Protein AF-A0A9E5CF69-F1 (afdb_monomer)

Nearest PDB structures (foldseek):
  3knt-assembly1_A  TM=2.245E-01  e=2.012E+00  Methanocaldococcus jannaschii
  6yxy-assembly1_EP  TM=2.305E-01  e=6.055E+00  Trypanosoma brucei brucei

pLDDT: mean 83.7, std 13.71, range [40.06, 97.88]

Structure (mmCIF, N/CA/C/O backbone):
data_AF-A0A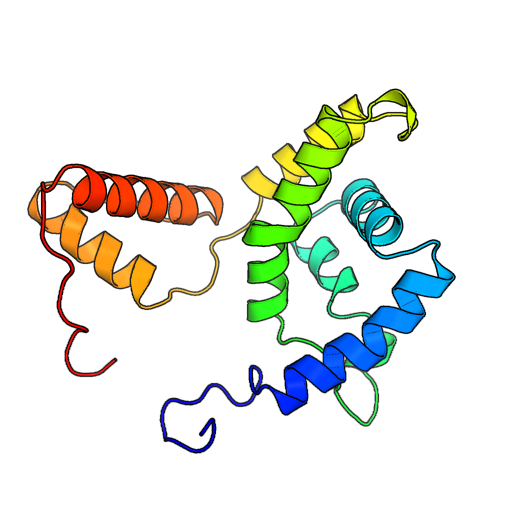9E5CF69-F1
#
_entry.id   AF-A0A9E5CF69-F1
#
loop_
_atom_site.group_PDB
_atom_site.id
_atom_site.type_symbol
_atom_site.label_atom_id
_atom_site.label_alt_id
_atom_site.label_comp_id
_atom_site.label_asym_id
_atom_site.l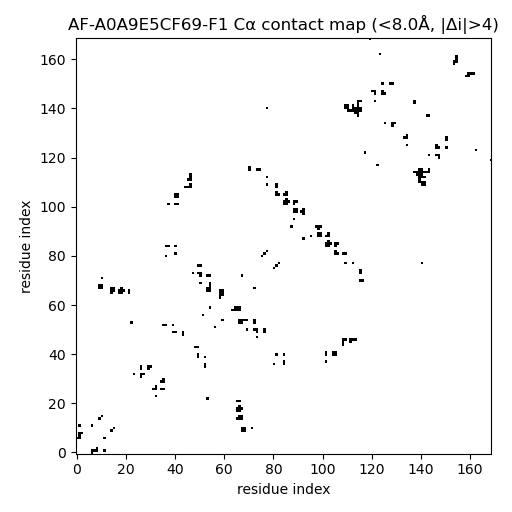abel_entity_id
_atom_site.label_seq_id
_atom_site.pdbx_PDB_ins_code
_atom_site.Cartn_x
_atom_site.Cartn_y
_atom_site.Cartn_z
_atom_site.occupancy
_atom_site.B_iso_or_equiv
_atom_site.auth_seq_id
_atom_site.auth_comp_id
_atom_site.auth_asym_id
_atom_site.auth_atom_id
_atom_site.pdbx_PDB_model_num
ATOM 1 N N . ASP A 1 1 ? -21.112 4.340 -12.687 1.00 46.94 1 ASP A N 1
ATOM 2 C CA . ASP A 1 1 ? -22.045 3.486 -11.922 1.00 46.94 1 ASP A CA 1
ATOM 3 C C . ASP A 1 1 ? -21.360 2.294 -11.287 1.00 46.94 1 ASP A C 1
ATOM 5 O O . ASP A 1 1 ? -20.977 1.354 -11.972 1.00 46.94 1 ASP A O 1
ATOM 9 N N . TRP A 1 2 ? -21.233 2.321 -9.959 1.00 46.97 2 TRP A N 1
ATOM 10 C CA . TRP A 1 2 ? -20.846 1.162 -9.132 1.00 46.97 2 TRP A CA 1
ATOM 11 C C . TRP A 1 2 ? -21.929 0.079 -9.077 1.00 46.97 2 TRP A C 1
ATOM 13 O O . TRP A 1 2 ? -21.735 -0.954 -8.450 1.00 46.97 2 TRP A O 1
ATOM 23 N N . VAL A 1 3 ? -23.046 0.351 -9.752 1.00 46.75 3 VAL A N 1
ATOM 24 C CA . VAL A 1 3 ? -24.291 -0.415 -9.816 1.00 46.75 3 VAL A CA 1
ATOM 25 C C . VAL A 1 3 ? -24.291 -1.426 -10.979 1.00 46.75 3 VAL A C 1
ATOM 27 O O . VAL A 1 3 ? -25.244 -2.170 -11.156 1.00 46.75 3 VAL A O 1
ATOM 30 N N . ARG A 1 4 ? -23.231 -1.479 -11.801 1.00 52.69 4 ARG A N 1
ATOM 31 C CA . ARG A 1 4 ? -23.073 -2.522 -12.835 1.00 52.69 4 ARG A CA 1
ATOM 32 C C . ARG A 1 4 ? -22.599 -3.841 -12.201 1.00 52.69 4 ARG A C 1
ATOM 34 O O . ARG A 1 4 ? -21.919 -3.770 -11.178 1.00 52.69 4 ARG A O 1
ATOM 41 N N . PRO A 1 5 ? -22.840 -5.014 -12.828 1.00 44.81 5 PRO A N 1
ATOM 42 C CA . PRO A 1 5 ? -22.500 -6.337 -12.268 1.00 44.81 5 PRO A CA 1
ATOM 43 C C . PRO A 1 5 ? -21.017 -6.545 -11.893 1.00 44.81 5 PRO A C 1
ATOM 45 O O . PRO A 1 5 ? -20.679 -7.510 -11.221 1.00 44.81 5 PRO A O 1
ATOM 48 N N . TRP A 1 6 ? -20.136 -5.620 -12.280 1.00 55.62 6 TRP A N 1
ATOM 49 C CA . TRP A 1 6 ? -18.685 -5.665 -12.067 1.00 55.62 6 TRP A CA 1
ATOM 50 C C . TRP A 1 6 ? -18.165 -4.562 -11.125 1.00 55.62 6 TRP A C 1
ATOM 52 O O . TRP A 1 6 ? -16.958 -4.435 -10.905 1.00 55.62 6 TRP A O 1
ATOM 62 N N . GLY A 1 7 ? -19.053 -3.716 -10.588 1.00 54.84 7 GLY A N 1
ATOM 63 C CA . GLY A 1 7 ? -18.690 -2.713 -9.589 1.00 54.84 7 GLY A CA 1
ATOM 64 C C . GLY A 1 7 ? -18.270 -3.389 -8.285 1.00 54.84 7 GLY A C 1
ATOM 65 O O . GLY A 1 7 ? -18.875 -4.372 -7.880 1.00 54.84 7 GLY 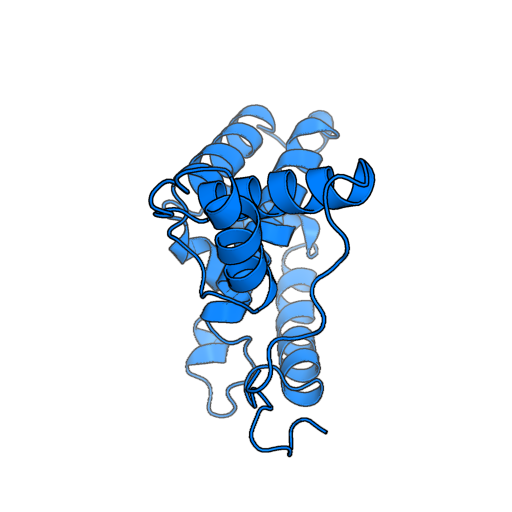A O 1
ATOM 66 N N . ARG A 1 8 ? -17.231 -2.884 -7.606 1.00 60.91 8 ARG A N 1
ATOM 67 C CA . ARG A 1 8 ? -16.844 -3.362 -6.263 1.00 60.91 8 ARG A CA 1
ATOM 68 C C . ARG A 1 8 ? -17.518 -2.469 -5.212 1.00 60.91 8 ARG A C 1
ATOM 70 O O . ARG A 1 8 ? -16.965 -1.407 -4.942 1.00 60.91 8 ARG A O 1
ATOM 77 N N . PRO A 1 9 ? -18.663 -2.828 -4.601 1.00 59.34 9 PRO A N 1
ATOM 78 C CA . PRO A 1 9 ? -19.459 -1.891 -3.791 1.00 59.34 9 PRO A CA 1
ATOM 79 C C . PRO A 1 9 ? -18.664 -1.252 -2.640 1.00 59.34 9 PRO A C 1
ATOM 81 O O . PRO A 1 9 ? -18.775 -0.052 -2.387 1.00 59.34 9 PRO A O 1
ATOM 84 N N . ALA A 1 10 ? -17.746 -2.025 -2.047 1.00 61.00 10 ALA A N 1
ATOM 85 C CA . ALA A 1 10 ? -16.803 -1.597 -1.009 1.00 61.00 10 ALA A CA 1
ATOM 86 C C . ALA A 1 10 ? -15.752 -0.554 -1.458 1.00 61.00 10 ALA A C 1
ATOM 88 O O . ALA A 1 10 ? -14.978 -0.063 -0.641 1.00 61.00 10 ALA A O 1
ATOM 89 N N . ASN A 1 11 ? -15.678 -0.228 -2.749 1.00 64.00 11 ASN A N 1
ATOM 90 C CA . ASN A 1 11 ? -14.761 0.764 -3.315 1.00 64.00 11 ASN A CA 1
ATOM 91 C C . ASN A 1 11 ? -15.517 1.945 -3.966 1.00 64.00 11 ASN A C 1
ATOM 93 O O . ASN A 1 11 ? -14.896 2.774 -4.633 1.00 64.00 11 ASN A O 1
ATOM 97 N N . SER A 1 12 ? -16.837 2.052 -3.750 1.00 73.12 12 SER A N 1
ATOM 98 C CA . SER A 1 12 ? -17.648 3.156 -4.274 1.00 73.12 12 SER A CA 1
ATOM 99 C C . SER A 1 12 ? -17.153 4.538 -3.803 1.00 73.12 12 SER A C 1
ATOM 101 O O . SER A 1 12 ? -16.629 4.654 -2.696 1.00 73.12 12 SER A O 1
ATOM 103 N N . PRO A 1 13 ? -17.306 5.611 -4.608 1.00 77.25 13 PRO A N 1
ATOM 104 C CA . PRO A 1 13 ? -16.948 6.972 -4.256 1.00 77.25 13 PRO A CA 1
ATOM 105 C C . PRO A 1 13 ? -17.583 7.383 -2.945 1.00 77.25 13 PRO A C 1
ATOM 107 O O . PRO A 1 13 ? -16.891 7.940 -2.109 1.00 77.25 13 PRO A O 1
ATOM 110 N N . VAL A 1 14 ? -18.854 7.031 -2.738 1.00 79.62 14 VAL A N 1
ATOM 111 C CA . VAL A 1 14 ? -19.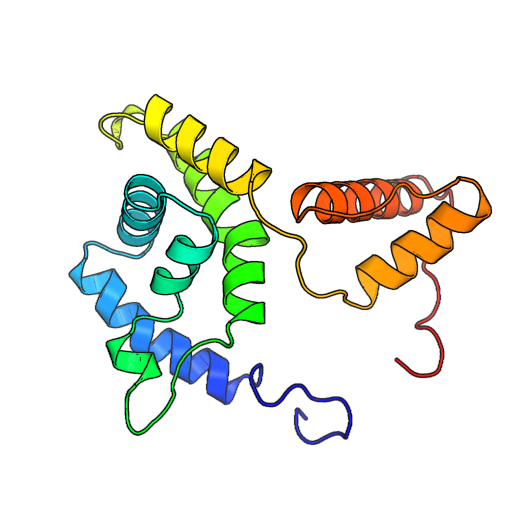578 7.314 -1.496 1.00 79.62 14 VAL A CA 1
ATOM 112 C C . VAL A 1 14 ? -18.887 6.647 -0.308 1.00 79.62 14 VAL A C 1
ATOM 114 O O . VAL A 1 14 ? -18.536 7.336 0.642 1.00 79.62 14 VAL A O 1
ATOM 117 N N . ALA A 1 15 ? -18.592 5.345 -0.385 1.00 75.56 15 ALA A N 1
ATOM 118 C CA . ALA A 1 15 ? -17.893 4.641 0.692 1.00 75.56 15 ALA A CA 1
ATOM 119 C C . ALA A 1 15 ? -16.476 5.191 0.934 1.00 75.56 15 ALA A C 1
ATOM 121 O O . ALA A 1 15 ? -16.035 5.304 2.073 1.00 75.56 15 ALA A O 1
ATOM 122 N N . ARG A 1 16 ? -15.759 5.576 -0.128 1.00 78.44 16 ARG A N 1
ATOM 123 C CA . ARG A 1 16 ? -14.407 6.150 -0.029 1.00 78.44 16 ARG A CA 1
ATOM 124 C C . ARG A 1 16 ? -14.407 7.545 0.584 1.00 78.44 16 ARG A C 1
ATOM 126 O O . ARG A 1 16 ? -13.553 7.827 1.417 1.00 78.44 16 ARG A O 1
ATOM 133 N N . ILE A 1 17 ? -15.328 8.404 0.156 1.00 84.25 17 ILE A N 1
ATOM 134 C CA . ILE A 1 17 ? -15.499 9.756 0.695 1.00 84.25 17 ILE A CA 1
ATOM 135 C C . ILE A 1 17 ? -15.924 9.654 2.154 1.00 84.25 17 ILE A C 1
ATOM 137 O O . ILE A 1 17 ? -15.302 10.292 2.997 1.00 84.25 17 ILE A O 1
ATOM 141 N N . GLY A 1 18 ? -16.889 8.783 2.460 1.00 84.88 18 GLY A N 1
ATOM 142 C CA . GLY A 1 18 ? -17.274 8.461 3.828 1.00 84.88 18 GLY A CA 1
ATOM 143 C C . GLY A 1 18 ? -16.061 8.058 4.662 1.00 84.88 18 GLY A C 1
ATOM 144 O O . GLY A 1 18 ? -15.772 8.702 5.667 1.00 84.88 18 GLY A O 1
ATOM 145 N N . ALA A 1 19 ? -15.294 7.057 4.219 1.00 84.31 19 ALA A N 1
ATOM 146 C CA . ALA A 1 19 ? -14.143 6.569 4.974 1.00 84.31 19 ALA A CA 1
ATOM 147 C C . ALA A 1 19 ? -13.096 7.651 5.240 1.00 84.31 19 ALA A C 1
ATOM 149 O O . ALA A 1 19 ? -12.640 7.812 6.367 1.00 84.31 19 ALA A O 1
ATOM 150 N N . ILE A 1 20 ? -12.752 8.444 4.227 1.00 87.50 20 ILE A N 1
ATOM 151 C CA . ILE A 1 20 ? -11.820 9.558 4.408 1.00 87.50 20 ILE A CA 1
ATOM 152 C C . ILE A 1 20 ? -12.398 10.634 5.337 1.00 87.50 20 ILE A C 1
ATOM 154 O O . ILE A 1 20 ? -11.654 11.166 6.156 1.00 87.50 20 ILE A O 1
ATOM 158 N N . SER A 1 21 ? -13.702 10.916 5.275 1.00 88.88 21 SER A N 1
ATOM 159 C CA . SER A 1 21 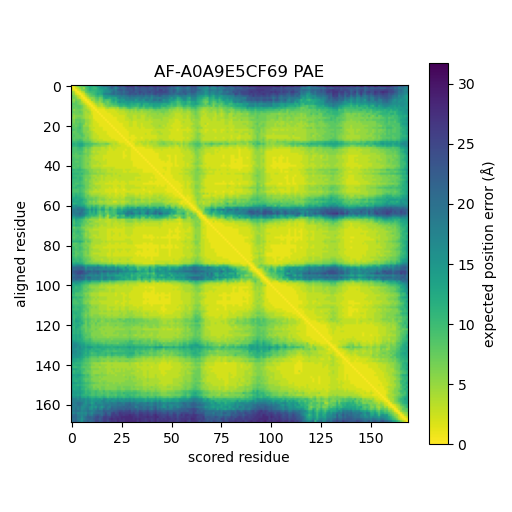? -14.350 11.897 6.158 1.00 88.88 21 SER A CA 1
ATOM 160 C C . SER A 1 21 ? -14.251 11.520 7.640 1.00 88.88 21 SER A C 1
ATOM 162 O O . SER A 1 21 ? -14.113 12.405 8.478 1.00 88.88 21 SER A O 1
ATOM 164 N N . ALA A 1 22 ? -14.228 10.221 7.954 1.00 87.81 22 ALA A N 1
ATOM 165 C CA . ALA A 1 22 ? -14.034 9.722 9.313 1.00 87.81 22 ALA A CA 1
ATOM 166 C C . ALA A 1 22 ? -12.550 9.670 9.726 1.00 87.81 22 ALA A C 1
ATOM 168 O O . ALA A 1 22 ? -12.217 9.912 10.884 1.00 87.81 22 ALA A O 1
ATOM 169 N N . LEU A 1 23 ? -11.643 9.380 8.787 1.00 89.62 23 LEU A N 1
ATOM 170 C CA . LEU A 1 23 ? -10.207 9.252 9.064 1.00 89.62 23 LEU A CA 1
ATOM 171 C C . LEU A 1 23 ? -9.487 10.602 9.207 1.00 89.62 23 LEU A C 1
ATOM 173 O O . LEU A 1 23 ? -8.570 10.729 10.017 1.00 89.62 23 LEU A O 1
ATOM 177 N N . VAL A 1 24 ? -9.888 11.620 8.439 1.00 91.06 24 VAL A N 1
ATOM 178 C CA . VAL A 1 24 ? -9.226 12.937 8.439 1.00 91.06 24 VAL A CA 1
ATOM 179 C C . VAL A 1 24 ? -9.218 13.594 9.825 1.00 91.06 24 VAL A C 1
ATOM 181 O O . VAL A 1 24 ? -8.138 14.022 10.236 1.00 91.06 24 VAL A O 1
ATOM 184 N N . PRO A 1 25 ? -10.333 13.647 10.582 1.00 91.31 25 PRO A N 1
ATOM 185 C CA . PRO A 1 25 ? -10.324 14.184 11.942 1.00 91.31 25 PRO A CA 1
ATOM 186 C C . PRO A 1 25 ? -9.357 13.445 12.876 1.00 91.31 25 PRO A C 1
ATOM 188 O O . PRO A 1 25 ? -8.618 14.091 13.616 1.00 91.31 25 PRO A O 1
ATOM 191 N N . ILE A 1 26 ? -9.297 12.109 12.795 1.00 89.69 26 ILE A N 1
ATOM 192 C CA . ILE A 1 26 ? -8.393 11.278 13.610 1.00 89.69 26 ILE A CA 1
ATOM 193 C C . ILE A 1 26 ? -6.936 11.670 13.343 1.00 89.69 26 ILE A C 1
ATOM 195 O O . ILE A 1 26 ? -6.164 11.923 14.269 1.00 89.69 26 ILE A O 1
ATOM 199 N N . TRP A 1 27 ? -6.557 11.776 12.069 1.00 92.69 27 TRP A N 1
ATOM 200 C CA . TRP A 1 27 ? -5.203 12.179 11.698 1.00 92.69 27 TRP A CA 1
ATOM 201 C C . TRP A 1 27 ? -4.909 13.634 12.065 1.00 92.69 27 TRP A C 1
ATOM 203 O O . TRP A 1 27 ? -3.794 13.934 12.480 1.00 92.69 27 TRP A O 1
ATOM 213 N N . ALA A 1 28 ? -5.884 14.536 11.930 1.00 92.44 28 ALA A N 1
ATOM 214 C CA . ALA A 1 28 ? -5.725 15.949 12.261 1.00 92.44 28 ALA A CA 1
ATOM 215 C C . ALA A 1 28 ? -5.416 16.152 13.753 1.00 92.44 28 ALA A C 1
ATOM 217 O O . ALA A 1 28 ? -4.449 16.842 14.076 1.00 92.44 28 ALA A O 1
ATOM 218 N N . VAL A 1 29 ? -6.157 15.483 14.646 1.00 90.38 29 VAL A N 1
ATOM 219 C CA . VAL A 1 29 ? -5.913 15.517 16.101 1.00 90.38 29 VAL A CA 1
ATOM 220 C C . VAL A 1 29 ? -4.513 14.992 16.449 1.00 90.38 29 VAL A C 1
ATOM 222 O O . VAL A 1 29 ? -3.841 15.543 17.316 1.00 90.38 29 VAL A O 1
ATOM 225 N N . GLY A 1 30 ? -4.023 13.980 15.726 1.00 83.38 30 GLY A N 1
ATOM 226 C CA . GLY A 1 30 ? -2.684 13.405 15.908 1.00 83.38 30 GLY A CA 1
ATOM 227 C C . GLY A 1 30 ? -1.510 14.253 15.389 1.00 83.38 30 GLY A C 1
ATOM 228 O O . GLY A 1 30 ? -0.363 13.807 15.453 1.00 83.38 30 GLY A O 1
ATOM 229 N N . GLY A 1 31 ? -1.756 15.464 14.875 1.00 89.19 31 GLY A N 1
ATOM 230 C CA . GLY A 1 31 ? -0.735 16.326 14.262 1.00 89.19 31 GLY A CA 1
ATOM 231 C C . GLY A 1 31 ? -0.616 16.176 12.741 1.00 89.19 31 GLY A C 1
ATOM 232 O O . GLY A 1 31 ? 0.431 16.468 12.163 1.00 89.19 31 GLY A O 1
ATOM 233 N N . GLY A 1 32 ? -1.687 15.724 12.091 1.00 92.62 32 GLY A N 1
ATOM 234 C CA . GLY A 1 32 ? -1.829 15.638 10.642 1.00 92.62 32 GLY A CA 1
ATOM 235 C C . GLY A 1 32 ? -1.432 14.287 10.042 1.00 92.62 32 GLY A C 1
ATOM 236 O O . GLY A 1 32 ? -0.767 13.451 10.656 1.00 92.62 32 GLY A O 1
ATOM 237 N N . ILE A 1 33 ? -1.814 14.090 8.776 1.00 92.50 33 ILE A N 1
ATOM 238 C CA . ILE A 1 33 ? -1.625 12.818 8.059 1.00 92.50 33 ILE A CA 1
ATOM 239 C C . ILE A 1 33 ? -0.154 12.405 7.940 1.00 92.50 33 ILE A C 1
ATOM 241 O O . ILE A 1 33 ? 0.155 11.224 8.038 1.00 92.50 33 ILE A O 1
ATOM 245 N N . ALA A 1 34 ? 0.770 13.358 7.779 1.00 91.75 34 ALA A N 1
ATOM 246 C CA . ALA A 1 34 ? 2.194 13.049 7.670 1.00 91.75 34 ALA A CA 1
ATOM 247 C C . ALA A 1 34 ? 2.734 12.418 8.962 1.00 91.75 34 ALA A C 1
ATOM 249 O O . ALA A 1 34 ? 3.437 11.411 8.902 1.00 91.75 34 ALA A O 1
ATOM 250 N N . LYS A 1 35 ? 2.354 12.968 10.122 1.00 91.00 35 LYS A N 1
ATOM 251 C CA . LYS A 1 35 ? 2.737 12.433 11.431 1.00 91.00 35 LYS A CA 1
ATOM 252 C C . LYS A 1 35 ? 2.050 11.096 11.712 1.00 91.00 35 LYS A C 1
ATOM 254 O O . LYS A 1 35 ? 2.708 10.169 12.169 1.00 91.00 35 LYS A O 1
ATOM 259 N N . ALA A 1 36 ? 0.774 10.959 11.345 1.00 93.25 36 ALA A N 1
ATOM 260 C CA . ALA A 1 36 ? 0.062 9.686 11.437 1.00 93.25 36 ALA A CA 1
ATOM 261 C C . ALA A 1 36 ? 0.746 8.580 10.608 1.00 93.25 36 ALA A C 1
ATOM 263 O O . ALA A 1 36 ? 0.956 7.476 11.106 1.00 93.25 36 ALA A O 1
ATOM 264 N N . CYS A 1 37 ? 1.166 8.883 9.372 1.00 94.62 37 CYS A N 1
ATOM 265 C CA . CYS A 1 37 ? 1.898 7.951 8.513 1.00 94.62 37 CYS A CA 1
ATOM 266 C C . CYS A 1 37 ? 3.217 7.492 9.151 1.00 94.62 37 CYS A C 1
ATOM 268 O O . CYS A 1 37 ? 3.502 6.294 9.191 1.00 94.62 37 CYS A O 1
ATOM 270 N N . THR A 1 38 ? 4.038 8.430 9.636 1.00 94.00 38 THR A N 1
ATOM 271 C CA . THR A 1 38 ? 5.353 8.096 10.203 1.00 94.00 38 THR A CA 1
ATOM 272 C C . THR A 1 38 ? 5.226 7.323 11.510 1.00 94.00 38 THR A C 1
ATOM 274 O O . THR A 1 38 ? 5.949 6.348 11.693 1.00 94.00 38 THR A O 1
ATOM 277 N N . GLN A 1 39 ? 4.276 7.683 12.377 1.00 93.25 39 GLN A N 1
ATOM 278 C CA . GLN A 1 39 ? 3.986 6.947 13.611 1.00 93.25 39 GLN A CA 1
ATOM 279 C C . GLN A 1 39 ? 3.461 5.537 13.331 1.00 93.25 39 GLN A C 1
ATOM 281 O O . GLN A 1 39 ? 3.922 4.584 13.956 1.00 93.25 39 GLN A O 1
ATOM 286 N N . CYS A 1 40 ? 2.556 5.387 12.359 1.00 95.31 40 CYS A N 1
ATOM 287 C CA . CYS A 1 40 ? 2.037 4.083 11.954 1.00 95.31 40 CYS A CA 1
ATOM 288 C C . CYS A 1 40 ? 3.166 3.149 11.496 1.00 95.31 40 CYS A C 1
ATOM 290 O O . CYS A 1 40 ? 3.253 2.017 11.960 1.00 95.31 40 CYS A O 1
ATOM 292 N N . VAL A 1 41 ? 4.077 3.632 10.645 1.00 96.44 41 VAL A N 1
ATOM 293 C CA . VAL A 1 41 ? 5.216 2.825 10.179 1.00 96.44 41 VAL A CA 1
ATOM 294 C C . VAL A 1 41 ? 6.232 2.565 11.291 1.00 96.44 41 VAL A C 1
ATOM 296 O O . VAL A 1 41 ? 6.777 1.466 11.359 1.00 96.44 41 VAL A O 1
ATOM 299 N N . ALA A 1 42 ? 6.485 3.540 12.168 1.00 94.88 42 ALA A N 1
ATOM 300 C CA . ALA A 1 42 ? 7.397 3.369 13.296 1.00 94.88 42 ALA A CA 1
ATOM 301 C C . ALA A 1 42 ? 6.907 2.295 14.283 1.00 94.88 42 ALA A C 1
ATOM 303 O O . ALA A 1 42 ? 7.721 1.524 14.784 1.00 94.88 42 ALA A O 1
ATOM 304 N N . GLY A 1 43 ? 5.596 2.242 14.540 1.00 94.94 43 GLY A N 1
ATOM 305 C CA . GLY A 1 43 ? 4.983 1.324 15.503 1.00 94.94 43 GLY A CA 1
ATOM 306 C C . GLY A 1 43 ? 4.537 -0.029 14.940 1.00 94.94 43 GLY A C 1
ATOM 307 O O . GLY A 1 43 ? 4.202 -0.912 15.717 1.00 94.94 43 GLY A O 1
ATOM 308 N N . ALA A 1 44 ? 4.507 -0.217 13.617 1.00 96.44 44 ALA A N 1
ATOM 309 C CA . ALA A 1 44 ? 4.024 -1.458 13.003 1.00 96.44 44 ALA A CA 1
ATOM 310 C C . ALA A 1 44 ? 5.100 -2.545 12.993 1.00 96.44 44 ALA A C 1
ATOM 312 O O . ALA A 1 44 ? 6.150 -2.340 12.381 1.00 96.44 44 ALA A O 1
ATOM 313 N N . ASP A 1 45 ? 4.852 -3.697 13.616 1.00 95.12 45 ASP A N 1
ATOM 314 C CA . ASP A 1 45 ? 5.768 -4.850 13.626 1.00 95.12 45 ASP A CA 1
ATOM 315 C C . ASP A 1 45 ? 5.632 -5.710 12.375 1.00 95.12 45 ASP A C 1
ATOM 317 O O . ASP A 1 45 ? 6.616 -6.232 11.846 1.00 95.12 45 ASP A O 1
ATOM 321 N N . ARG A 1 46 ? 4.407 -5.826 11.865 1.00 95.94 46 ARG A N 1
ATOM 322 C CA . ARG A 1 46 ? 4.069 -6.615 10.687 1.00 95.94 46 ARG A CA 1
ATOM 323 C C . ARG A 1 46 ? 3.349 -5.752 9.654 1.00 95.94 46 ARG A C 1
ATOM 325 O O . ARG A 1 46 ? 2.653 -4.801 10.007 1.00 95.94 46 ARG A O 1
ATOM 332 N N . PRO A 1 47 ? 3.409 -6.123 8.363 1.00 94.75 47 PRO A N 1
ATOM 333 C CA . PRO A 1 47 ? 2.713 -5.390 7.305 1.00 94.75 47 PRO A CA 1
ATOM 334 C C . PRO A 1 47 ? 1.204 -5.226 7.541 1.00 94.75 47 PRO A C 1
ATOM 336 O O . PRO A 1 47 ? 0.627 -4.214 7.152 1.00 94.75 47 PRO A O 1
ATOM 339 N N . ILE A 1 48 ? 0.563 -6.200 8.197 1.00 93.00 48 ILE A N 1
ATOM 340 C CA . ILE A 1 48 ? -0.874 -6.148 8.490 1.00 93.00 48 ILE A CA 1
ATOM 341 C C . ILE A 1 48 ? -1.239 -5.007 9.449 1.00 93.00 48 ILE A C 1
ATOM 343 O O . ILE A 1 48 ? -2.309 -4.415 9.301 1.00 93.00 48 ILE A O 1
ATOM 347 N N . ASP A 1 49 ? -0.334 -4.636 10.357 1.00 94.94 49 ASP A N 1
ATOM 348 C CA . ASP A 1 49 ? -0.573 -3.608 11.376 1.00 94.94 49 ASP A CA 1
ATOM 349 C C . ASP A 1 49 ? -0.738 -2.219 10.729 1.00 94.94 49 ASP A C 1
ATOM 351 O O . ASP A 1 49 ? -1.494 -1.376 11.208 1.00 94.94 49 ASP A O 1
ATOM 355 N N . LEU A 1 50 ? -0.131 -2.008 9.555 1.00 95.81 50 LEU A N 1
ATOM 356 C CA . LEU A 1 50 ? -0.251 -0.771 8.774 1.00 95.81 50 LEU A CA 1
ATOM 357 C C . LEU A 1 50 ? -1.679 -0.508 8.282 1.00 95.81 50 LEU A C 1
ATOM 359 O O . LEU A 1 50 ? -2.054 0.635 8.015 1.00 95.81 50 LEU A O 1
ATOM 363 N N . SER A 1 51 ? -2.502 -1.555 8.168 1.00 91.88 51 SER A N 1
ATOM 364 C CA . SER A 1 51 ? -3.899 -1.399 7.755 1.00 91.88 51 SER A CA 1
ATOM 365 C C . SER A 1 51 ? -4.738 -0.675 8.808 1.00 91.88 51 SER A C 1
ATOM 367 O O . SER A 1 51 ? -5.748 -0.073 8.441 1.00 91.88 51 SER A O 1
ATOM 369 N N . ALA A 1 52 ? -4.316 -0.672 10.079 1.00 89.19 52 ALA A N 1
ATOM 370 C CA . ALA A 1 52 ? -5.021 0.004 11.167 1.00 89.19 52 ALA A CA 1
ATOM 371 C C . ALA A 1 52 ? -5.154 1.516 10.925 1.00 89.19 52 ALA A C 1
ATOM 373 O O . ALA A 1 52 ? -6.174 2.101 11.272 1.00 89.19 52 ALA A O 1
ATOM 374 N N . MET A 1 53 ? -4.196 2.138 10.224 1.00 91.56 53 MET A N 1
ATOM 375 C CA . MET A 1 53 ? -4.276 3.558 9.854 1.00 91.56 53 MET A CA 1
ATOM 376 C C . MET A 1 53 ? -5.500 3.886 8.984 1.00 91.56 53 MET A C 1
ATOM 378 O O . MET A 1 53 ? -6.021 4.998 9.043 1.00 91.56 53 MET A O 1
ATOM 382 N N . PHE A 1 54 ? -5.953 2.932 8.169 1.00 90.75 54 PHE A N 1
ATOM 383 C CA . PHE A 1 54 ? -7.085 3.090 7.247 1.00 90.75 54 PHE A CA 1
ATOM 384 C C . PHE A 1 54 ? -8.343 2.349 7.713 1.00 90.75 54 PHE A C 1
ATOM 386 O O . PHE A 1 54 ? -9.409 2.488 7.109 1.00 90.75 54 PHE A O 1
ATOM 393 N N . ARG A 1 55 ? -8.196 1.519 8.748 1.00 90.44 55 ARG A N 1
ATOM 394 C CA . ARG A 1 55 ? -9.219 0.646 9.326 1.00 90.44 55 ARG A CA 1
ATOM 395 C C . ARG A 1 55 ? -9.078 0.615 10.855 1.00 90.44 55 ARG A C 1
ATOM 397 O O . ARG A 1 55 ? -8.804 -0.454 11.402 1.00 90.44 55 ARG A O 1
ATOM 404 N N . PRO A 1 56 ? -9.221 1.761 11.538 1.00 86.25 56 PRO A N 1
ATOM 405 C CA . PRO A 1 56 ? -9.162 1.799 12.994 1.00 86.25 56 PRO A CA 1
ATOM 406 C C . PRO A 1 56 ? -10.315 0.968 13.573 1.00 86.25 56 PRO A C 1
ATOM 408 O O . PRO A 1 56 ? -11.412 0.931 13.003 1.00 86.25 56 PRO A O 1
ATOM 411 N N . ALA A 1 57 ? -10.049 0.243 14.661 1.00 83.62 57 ALA A N 1
ATOM 412 C CA . ALA A 1 57 ? -10.957 -0.770 15.199 1.00 83.62 57 ALA A CA 1
ATOM 413 C C . ALA A 1 57 ? -12.324 -0.179 15.580 1.00 83.62 57 ALA A C 1
ATOM 415 O O . ALA A 1 57 ? -13.359 -0.810 15.370 1.00 83.62 57 ALA A O 1
ATOM 416 N N . GLU A 1 58 ? -12.327 1.064 16.053 1.00 80.56 58 GLU A N 1
ATOM 417 C CA . GLU A 1 58 ? -13.504 1.833 16.453 1.00 80.56 58 GLU A CA 1
ATOM 418 C C . GLU A 1 58 ? -14.460 2.059 15.275 1.00 80.56 58 GLU A C 1
ATOM 420 O O . GLU A 1 58 ? -15.676 1.996 15.433 1.00 80.56 58 GLU A O 1
ATOM 425 N N . LEU A 1 59 ? -13.916 2.276 14.073 1.00 80.06 59 LEU A N 1
ATOM 426 C CA . LEU A 1 59 ? -14.712 2.480 12.861 1.00 80.06 59 LEU A CA 1
ATOM 427 C C . LEU A 1 59 ? -15.077 1.161 12.164 1.00 80.06 59 LEU A C 1
ATOM 429 O O . LEU A 1 59 ? -16.075 1.097 11.447 1.00 80.06 59 LEU A O 1
ATOM 433 N N . VAL A 1 60 ? -14.278 0.105 12.353 1.00 81.25 60 VAL A N 1
ATOM 434 C CA . VAL A 1 60 ? -14.575 -1.238 11.826 1.00 81.25 60 VAL A CA 1
ATOM 435 C C . VAL A 1 60 ? -15.746 -1.870 12.581 1.00 81.25 60 VAL A C 1
ATOM 437 O O . VAL A 1 60 ? -16.619 -2.457 11.949 1.00 81.25 60 VAL A O 1
ATOM 440 N N . ASN A 1 61 ? -15.767 -1.729 13.907 1.00 78.56 61 ASN A N 1
ATOM 441 C CA . ASN A 1 61 ? -16.769 -2.341 14.785 1.00 78.56 61 ASN A CA 1
ATOM 442 C C . ASN A 1 61 ? -18.010 -1.455 15.004 1.00 78.56 61 ASN A C 1
ATOM 444 O O . ASN A 1 61 ? -18.925 -1.842 15.728 1.00 78.56 61 ASN A O 1
ATOM 448 N N . GLY A 1 62 ? -18.037 -0.257 14.413 1.00 68.94 62 GLY A N 1
ATOM 449 C CA . GLY A 1 62 ? -19.137 0.691 14.547 1.00 68.94 62 GLY A CA 1
ATOM 450 C C . GLY A 1 62 ? -20.389 0.303 13.740 1.00 68.94 62 GLY A C 1
ATOM 451 O O . GLY A 1 62 ? -20.290 -0.400 12.732 1.00 68.94 62 GLY A O 1
ATOM 452 N N . PRO A 1 63 ? -21.576 0.810 14.130 1.00 54.03 63 PRO A N 1
ATOM 453 C CA . PRO A 1 63 ? -22.863 0.470 13.507 1.00 54.03 63 PRO A CA 1
ATOM 454 C C . PRO A 1 63 ? -23.000 0.958 12.054 1.00 54.03 63 PRO A C 1
ATOM 456 O O . PRO A 1 63 ? -23.802 0.425 11.293 1.00 54.03 63 PRO A O 1
ATOM 459 N N . ALA A 1 64 ? -22.199 1.947 11.652 1.00 61.41 64 ALA A N 1
ATOM 460 C CA . ALA A 1 64 ? -22.030 2.361 10.267 1.00 61.41 64 ALA A CA 1
ATOM 461 C C . ALA A 1 64 ? -20.578 2.076 9.867 1.00 61.41 64 ALA A C 1
ATOM 463 O O . ALA A 1 64 ? -19.668 2.808 10.252 1.00 61.41 64 ALA A O 1
ATOM 464 N N . THR A 1 65 ? -20.337 0.998 9.118 1.00 60.91 65 THR A N 1
ATOM 465 C CA . THR A 1 65 ? -18.987 0.662 8.647 1.00 60.91 65 THR A CA 1
ATOM 466 C C . THR A 1 65 ? -18.549 1.661 7.575 1.00 60.91 65 THR A C 1
ATOM 468 O O . THR A 1 65 ? -18.778 1.475 6.381 1.00 60.91 65 THR A O 1
ATOM 471 N N . VAL A 1 66 ? -17.901 2.740 8.007 1.00 67.50 66 VAL A N 1
ATOM 472 C CA . VAL A 1 66 ? -17.383 3.819 7.157 1.00 67.50 66 VAL A CA 1
ATOM 473 C C . VAL A 1 66 ? -15.861 3.673 7.037 1.00 67.50 66 VAL A C 1
ATOM 475 O O . VAL A 1 66 ? -15.103 4.595 7.295 1.00 67.50 66 VAL A O 1
ATOM 478 N N . VAL A 1 67 ? -15.371 2.478 6.697 1.00 73.00 67 VAL A N 1
ATOM 479 C CA . VAL A 1 67 ? -13.925 2.222 6.544 1.00 73.00 67 VAL A CA 1
ATOM 480 C C . VAL A 1 67 ? -13.592 1.639 5.184 1.00 73.00 67 VAL A C 1
ATOM 482 O O . VAL A 1 67 ? -14.396 0.954 4.552 1.00 73.00 67 VAL A O 1
ATOM 485 N N . LEU A 1 68 ? -12.361 1.880 4.737 1.00 81.19 68 LEU A N 1
ATOM 486 C CA . LEU A 1 68 ? -11.828 1.260 3.529 1.00 81.19 68 LEU A CA 1
ATOM 487 C C . LEU A 1 68 ? -11.795 -0.262 3.689 1.00 81.19 68 LEU A C 1
ATOM 489 O O . LEU A 1 68 ? -11.370 -0.761 4.726 1.00 81.19 68 LEU A O 1
ATOM 493 N N . GLY A 1 69 ? -12.178 -1.017 2.656 1.00 81.81 69 GLY A N 1
ATOM 494 C CA . GLY A 1 69 ? -12.023 -2.479 2.638 1.00 81.81 69 GLY A CA 1
ATOM 495 C C . GLY A 1 69 ? -10.569 -2.923 2.880 1.00 81.81 69 GLY A C 1
ATOM 496 O O . GLY A 1 69 ? -9.639 -2.225 2.479 1.00 81.81 69 GLY A O 1
ATOM 497 N N . SER A 1 70 ? -10.356 -4.086 3.507 1.00 85.56 70 SER A N 1
ATOM 498 C CA . SER A 1 70 ? -9.021 -4.597 3.882 1.00 85.56 70 SER A CA 1
ATOM 499 C C . SER A 1 70 ? -8.078 -4.715 2.686 1.00 85.56 70 SER A C 1
ATOM 501 O O . SER A 1 70 ? -6.940 -4.259 2.746 1.00 85.56 70 SER A O 1
ATOM 503 N N . THR A 1 71 ? -8.578 -5.219 1.556 1.00 85.38 71 THR A N 1
ATOM 504 C CA . THR A 1 71 ? -7.825 -5.277 0.297 1.00 85.38 71 THR A CA 1
ATOM 505 C C . THR A 1 71 ? -7.363 -3.893 -0.153 1.00 85.38 71 THR A C 1
ATOM 507 O O . THR A 1 71 ? -6.215 -3.720 -0.550 1.00 85.38 71 THR A O 1
ATOM 510 N N . ARG A 1 72 ? -8.236 -2.882 -0.062 1.00 85.69 72 ARG A N 1
ATOM 511 C CA . ARG A 1 72 ? -7.910 -1.518 -0.489 1.00 85.69 72 ARG A CA 1
ATOM 512 C C . ARG A 1 72 ? -6.933 -0.842 0.468 1.00 85.69 72 ARG A C 1
ATOM 514 O O . ARG A 1 72 ? -6.057 -0.116 0.009 1.00 85.69 72 ARG A O 1
ATOM 521 N N . ALA A 1 73 ? -7.065 -1.087 1.769 1.00 90.69 73 ALA A N 1
ATOM 522 C CA . ALA A 1 73 ? -6.107 -0.618 2.762 1.00 90.69 73 ALA A CA 1
ATOM 523 C C . ALA A 1 73 ? -4.704 -1.170 2.462 1.00 90.69 73 ALA A C 1
ATOM 525 O O . ALA A 1 73 ? -3.771 -0.386 2.328 1.00 90.69 73 ALA A O 1
ATOM 526 N N . ALA A 1 74 ? -4.571 -2.480 2.226 1.00 92.69 74 ALA A N 1
ATOM 527 C CA . ALA A 1 74 ? -3.298 -3.102 1.854 1.00 92.69 74 ALA A CA 1
ATOM 528 C C . ALA A 1 74 ? -2.706 -2.520 0.552 1.00 92.69 74 ALA A C 1
ATOM 530 O O . ALA A 1 74 ? -1.511 -2.236 0.472 1.00 92.69 74 ALA A O 1
ATOM 531 N N . GLU A 1 75 ? -3.540 -2.260 -0.462 1.00 91.38 75 GLU A N 1
ATOM 532 C CA . GLU A 1 75 ? -3.097 -1.575 -1.683 1.00 91.38 75 GLU A CA 1
ATOM 533 C C . GLU A 1 75 ? -2.556 -0.165 -1.401 1.00 91.38 75 GLU A C 1
ATOM 535 O O . GLU A 1 75 ? -1.547 0.229 -1.987 1.00 91.38 75 GLU A O 1
ATOM 540 N N . ILE A 1 76 ? -3.214 0.612 -0.537 1.00 93.00 76 ILE A N 1
ATOM 541 C CA . ILE A 1 76 ? -2.757 1.959 -0.161 1.00 93.00 76 ILE A CA 1
ATOM 542 C C . ILE A 1 76 ? -1.453 1.870 0.637 1.00 93.00 76 ILE A C 1
ATOM 544 O O . ILE A 1 76 ? -0.549 2.674 0.411 1.00 93.00 76 ILE A O 1
ATOM 548 N N . VAL A 1 77 ? -1.318 0.873 1.514 1.00 96.38 77 VAL A N 1
ATOM 549 C CA . VAL A 1 77 ? -0.100 0.643 2.298 1.00 96.38 77 VAL A CA 1
ATOM 550 C C . VAL A 1 77 ? 1.119 0.479 1.387 1.00 96.38 77 VAL A C 1
ATOM 552 O O . VAL A 1 77 ? 2.098 1.215 1.522 1.00 96.38 77 VAL A O 1
ATOM 555 N N . VAL A 1 78 ? 1.036 -0.436 0.418 1.00 95.81 78 VAL A N 1
ATOM 556 C CA . VAL A 1 78 ? 2.146 -0.752 -0.496 1.00 95.81 78 VAL A CA 1
ATOM 557 C C . VAL A 1 78 ? 2.414 0.375 -1.491 1.00 95.81 78 VAL A C 1
ATOM 559 O O . VAL A 1 78 ? 3.571 0.689 -1.758 1.00 95.81 78 VAL A O 1
ATOM 562 N N . ASN A 1 79 ? 1.366 0.979 -2.061 1.00 94.00 79 ASN A N 1
ATOM 563 C CA . ASN A 1 79 ? 1.524 1.932 -3.164 1.00 94.00 79 ASN A CA 1
ATOM 564 C C . ASN A 1 79 ? 1.705 3.387 -2.709 1.00 94.00 79 ASN A C 1
ATOM 566 O O . ASN A 1 79 ? 2.149 4.210 -3.507 1.00 94.00 79 ASN A O 1
ATOM 570 N N . VAL A 1 80 ? 1.319 3.727 -1.476 1.00 95.12 80 VAL A N 1
ATOM 571 C CA . VAL A 1 80 ? 1.287 5.115 -0.992 1.00 95.12 80 VAL A CA 1
ATOM 572 C C . VAL A 1 80 ? 2.015 5.256 0.337 1.00 95.12 80 VAL A C 1
ATOM 574 O O . VAL A 1 80 ? 3.003 5.980 0.391 1.00 95.12 80 VAL A O 1
ATOM 577 N N . LEU A 1 81 ? 1.565 4.570 1.394 1.00 97.00 81 LEU A N 1
ATOM 578 C CA . LEU A 1 81 ? 2.067 4.799 2.756 1.00 97.00 81 LEU A CA 1
ATOM 579 C C . LEU A 1 81 ? 3.566 4.509 2.876 1.00 97.00 81 LEU A C 1
ATOM 581 O O . LEU A 1 81 ? 4.331 5.390 3.264 1.00 97.00 81 LEU A O 1
ATOM 585 N N . LEU A 1 82 ? 3.990 3.289 2.533 1.00 97.38 82 LEU A N 1
ATOM 586 C CA . LEU A 1 82 ? 5.382 2.865 2.688 1.00 97.38 82 LEU A CA 1
ATOM 587 C C . LEU A 1 82 ? 6.338 3.683 1.799 1.00 97.38 82 LEU A C 1
ATOM 589 O O . LEU A 1 82 ? 7.322 4.198 2.338 1.00 97.38 82 LEU A O 1
ATOM 593 N N . PRO A 1 83 ? 6.057 3.908 0.495 1.00 95.81 83 PRO A N 1
ATOM 594 C CA . PRO A 1 83 ? 6.880 4.791 -0.332 1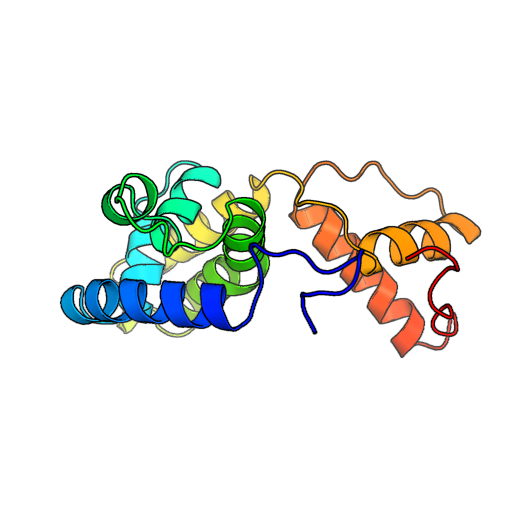.00 95.81 83 PRO A CA 1
ATOM 595 C C . PRO A 1 83 ? 6.929 6.235 0.179 1.00 95.81 83 PRO A C 1
ATOM 597 O O . PRO A 1 83 ? 7.999 6.845 0.173 1.00 95.81 83 PRO A O 1
ATOM 600 N N . ALA A 1 84 ? 5.802 6.787 0.644 1.00 95.12 84 ALA A N 1
ATOM 601 C CA . ALA A 1 84 ? 5.752 8.152 1.161 1.00 95.12 84 ALA A CA 1
ATOM 602 C C . ALA A 1 84 ? 6.584 8.299 2.439 1.00 95.12 84 ALA A C 1
ATOM 604 O O . ALA A 1 84 ? 7.384 9.227 2.538 1.00 95.12 84 ALA A O 1
ATOM 605 N N . VAL A 1 85 ? 6.456 7.370 3.392 1.00 95.31 85 VAL A N 1
ATOM 606 C CA . VAL A 1 85 ? 7.243 7.399 4.633 1.00 95.31 85 VAL A CA 1
ATOM 607 C C . VAL A 1 85 ? 8.727 7.191 4.352 1.00 95.31 85 VAL A C 1
ATOM 609 O O . VAL A 1 85 ? 9.548 7.929 4.893 1.00 95.31 85 VAL A O 1
ATOM 612 N N . PHE A 1 86 ? 9.084 6.265 3.458 1.00 95.44 86 PHE A N 1
ATOM 613 C CA . PHE A 1 86 ? 10.471 6.088 3.028 1.00 95.44 86 PHE A CA 1
ATOM 614 C C . PHE A 1 86 ? 11.047 7.385 2.435 1.00 95.44 86 PHE A C 1
ATOM 616 O O . PHE A 1 86 ? 12.154 7.800 2.789 1.00 95.44 86 PHE A O 1
ATOM 623 N N . ALA A 1 87 ? 10.290 8.062 1.565 1.00 93.44 87 ALA A N 1
ATOM 624 C CA . ALA A 1 87 ? 10.708 9.318 0.950 1.00 93.44 87 ALA A CA 1
ATOM 625 C C . ALA A 1 87 ? 10.834 10.462 1.971 1.00 93.44 87 ALA A C 1
ATOM 627 O O . ALA A 1 87 ? 11.823 11.196 1.935 1.00 93.44 87 ALA A O 1
ATOM 628 N N . LEU A 1 88 ? 9.880 10.592 2.900 1.00 91.62 88 LEU A N 1
ATOM 629 C CA . LEU A 1 88 ? 9.918 11.578 3.987 1.00 91.62 88 LEU A CA 1
ATOM 630 C C . LEU A 1 88 ? 11.146 11.371 4.881 1.00 91.62 88 LEU A C 1
ATOM 632 O O . LEU A 1 88 ? 11.906 12.311 5.102 1.00 91.62 88 LEU A O 1
ATOM 636 N N . ALA A 1 89 ? 11.384 10.130 5.310 1.00 91.31 89 ALA A N 1
ATOM 637 C CA . ALA A 1 89 ? 12.534 9.754 6.129 1.00 91.31 89 ALA A CA 1
ATOM 638 C C . ALA A 1 89 ? 13.882 9.976 5.417 1.00 91.31 89 ALA A C 1
ATOM 640 O O . ALA A 1 89 ? 14.899 10.190 6.071 1.00 91.31 89 ALA A O 1
ATOM 641 N N . THR A 1 90 ? 13.892 9.950 4.079 1.00 88.94 90 THR A N 1
ATOM 642 C CA . THR A 1 90 ? 15.093 10.193 3.265 1.00 88.94 90 THR A CA 1
ATOM 643 C C . THR A 1 90 ? 15.352 11.684 3.031 1.00 88.94 90 THR A C 1
ATOM 645 O O . THR A 1 90 ? 16.502 12.109 3.043 1.00 88.94 90 THR A O 1
ATOM 648 N N . ARG A 1 91 ? 14.305 12.487 2.790 1.00 83.19 91 ARG A N 1
ATOM 649 C CA . ARG A 1 91 ? 14.437 13.904 2.397 1.00 83.19 91 ARG A CA 1
ATOM 650 C C . ARG A 1 91 ? 14.434 14.898 3.558 1.00 83.19 91 ARG A C 1
ATOM 652 O O . ARG A 1 91 ? 14.834 16.038 3.347 1.00 83.19 91 ARG A O 1
ATOM 659 N N . ARG A 1 92 ? 13.939 14.512 4.736 1.00 71.94 92 ARG A N 1
ATOM 660 C CA . ARG A 1 92 ? 13.790 15.398 5.907 1.00 71.94 92 ARG A CA 1
ATOM 661 C C . ARG A 1 92 ? 14.322 14.741 7.190 1.00 71.94 92 ARG A C 1
ATOM 663 O O . ARG A 1 92 ? 13.545 14.505 8.116 1.00 71.94 92 ARG A O 1
ATOM 670 N N . PRO A 1 93 ? 15.619 14.384 7.245 1.00 61.19 93 PRO A N 1
ATOM 671 C CA . PRO A 1 93 ? 16.205 13.734 8.420 1.00 61.19 93 PRO A CA 1
ATOM 672 C C . PRO A 1 93 ? 16.226 14.643 9.662 1.00 61.19 93 PRO A C 1
ATOM 674 O O . PRO A 1 93 ? 16.238 14.146 10.780 1.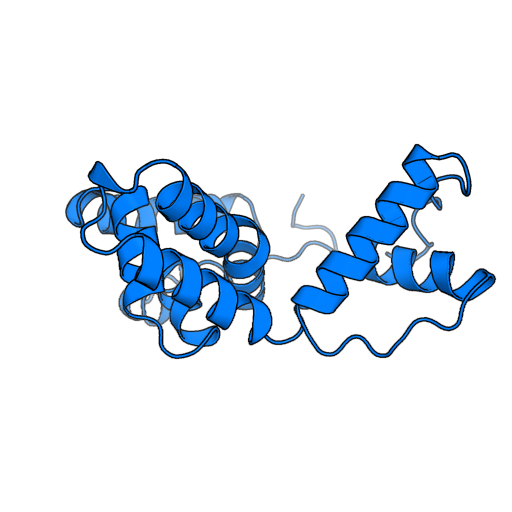00 61.19 93 PRO A O 1
ATOM 677 N N . ASP A 1 94 ? 16.187 15.959 9.463 1.00 61.75 94 ASP A N 1
ATOM 678 C CA . ASP A 1 94 ? 16.120 17.017 10.475 1.00 61.75 94 ASP A CA 1
ATOM 679 C C . ASP A 1 94 ? 14.750 17.126 11.169 1.00 61.75 94 ASP A C 1
ATOM 681 O O . ASP A 1 94 ? 14.671 17.493 12.337 1.00 61.75 94 ASP A O 1
ATOM 685 N N . MET A 1 95 ? 13.663 16.780 10.472 1.00 61.16 95 MET A N 1
ATOM 686 C CA . MET A 1 95 ? 12.299 16.823 11.023 1.00 61.16 95 MET A CA 1
ATOM 687 C C . MET A 1 95 ? 11.873 15.542 11.738 1.00 61.16 95 MET A C 1
ATOM 689 O O . MET A 1 95 ? 10.817 15.502 12.372 1.00 61.16 95 MET A O 1
ATOM 693 N N . LEU A 1 96 ? 12.650 14.472 11.590 1.00 66.62 96 LEU A N 1
ATOM 694 C CA . LEU A 1 96 ? 12.312 13.151 12.090 1.00 66.62 96 LEU A CA 1
ATOM 695 C C . LEU A 1 96 ? 13.460 12.657 12.957 1.00 66.62 96 LEU A C 1
ATOM 697 O O . LEU A 1 96 ? 14.436 12.101 12.449 1.00 66.62 96 LEU A O 1
ATOM 701 N N . SER A 1 97 ? 13.313 12.817 14.274 1.00 64.81 97 SER A N 1
ATOM 702 C CA . SER A 1 97 ? 14.168 12.155 15.256 1.00 64.81 97 SER A CA 1
ATOM 703 C C . SER A 1 97 ? 14.204 10.662 14.913 1.00 64.81 97 SER A C 1
ATOM 705 O O . SER A 1 97 ? 13.202 9.970 15.074 1.00 64.81 97 SER A O 1
ATOM 707 N N . ASN A 1 98 ? 15.339 10.184 14.388 1.00 76.31 98 ASN A N 1
ATOM 708 C CA . ASN A 1 98 ? 15.566 8.811 13.913 1.00 76.31 98 ASN A CA 1
ATOM 709 C C . ASN A 1 98 ? 15.091 8.450 12.476 1.00 76.31 98 ASN A C 1
ATOM 711 O O . ASN A 1 98 ? 14.627 7.335 12.216 1.00 76.31 98 ASN A O 1
ATOM 715 N N . GLY A 1 99 ? 15.267 9.353 11.500 1.00 85.12 99 GLY A N 1
ATOM 716 C CA . GLY A 1 99 ? 14.944 9.104 10.081 1.00 85.12 99 GLY A CA 1
ATOM 717 C C . GLY A 1 99 ? 15.581 7.842 9.463 1.00 85.12 99 GLY A C 1
ATOM 718 O O . GLY A 1 99 ? 14.943 7.163 8.659 1.00 85.12 99 GLY A O 1
ATOM 719 N N . VAL A 1 100 ? 16.796 7.452 9.873 1.00 89.94 100 VAL A N 1
ATOM 720 C CA . VAL A 1 100 ? 17.444 6.216 9.381 1.00 89.94 100 VAL A CA 1
ATOM 721 C C . VAL A 1 100 ? 16.671 4.967 9.810 1.00 89.94 100 VAL A C 1
ATOM 723 O O . VAL A 1 100 ? 16.403 4.105 8.969 1.00 89.94 100 VAL A O 1
ATOM 726 N N . ALA A 1 101 ? 16.270 4.875 11.082 1.00 91.56 101 ALA A N 1
ATOM 727 C CA . ALA A 1 101 ? 15.487 3.742 11.567 1.00 91.56 101 ALA A CA 1
ATOM 728 C C . ALA A 1 101 ? 14.124 3.670 10.874 1.00 91.56 101 ALA A C 1
ATOM 730 O O . ALA A 1 101 ? 13.720 2.596 10.432 1.00 91.56 101 ALA A O 1
ATOM 731 N N . LEU A 1 102 ? 13.451 4.812 10.697 1.00 93.94 102 LEU A N 1
ATOM 732 C CA . LEU A 1 102 ? 12.151 4.865 10.028 1.00 93.94 102 LEU A CA 1
ATOM 733 C C . LEU A 1 102 ? 12.237 4.438 8.555 1.00 93.94 102 LEU A C 1
ATOM 735 O O . LEU A 1 102 ? 11.400 3.669 8.081 1.00 93.94 102 LEU A O 1
ATOM 739 N N . LYS A 1 103 ? 13.279 4.880 7.843 1.00 94.94 103 LYS A N 1
ATOM 740 C CA . LYS A 1 103 ? 13.569 4.455 6.467 1.00 94.94 103 LYS A CA 1
ATOM 741 C C . LYS A 1 103 ? 13.752 2.938 6.383 1.00 94.94 103 LYS A C 1
ATOM 743 O O . LYS A 1 103 ? 13.135 2.287 5.540 1.00 94.94 103 LYS A O 1
ATOM 748 N N . ASN A 1 104 ? 14.581 2.376 7.263 1.00 94.94 104 ASN A N 1
ATOM 749 C CA . ASN A 1 104 ? 14.847 0.939 7.289 1.00 94.94 104 ASN A CA 1
ATOM 750 C C . ASN A 1 104 ? 13.582 0.149 7.646 1.00 94.94 104 ASN A C 1
ATOM 752 O O . ASN A 1 104 ? 13.294 -0.855 7.001 1.00 94.94 104 ASN A O 1
ATOM 756 N N . ARG A 1 105 ? 12.779 0.637 8.598 1.00 96.06 105 ARG A N 1
ATOM 757 C CA . ARG A 1 105 ? 11.497 0.029 8.979 1.00 96.06 105 ARG A CA 1
ATOM 758 C C . ARG A 1 105 ? 10.515 -0.000 7.809 1.00 96.06 105 ARG A C 1
ATOM 760 O O . ARG A 1 105 ? 9.960 -1.057 7.521 1.00 96.06 105 ARG A O 1
ATOM 767 N N . ALA A 1 106 ? 10.357 1.115 7.092 1.00 96.75 106 ALA A N 1
ATOM 768 C CA . ALA A 1 106 ? 9.508 1.180 5.902 1.00 96.75 106 ALA A CA 1
ATOM 769 C C . ALA A 1 106 ? 9.944 0.163 4.834 1.00 96.75 106 ALA A C 1
ATOM 771 O O . ALA A 1 106 ? 9.109 -0.539 4.264 1.00 96.75 106 ALA A O 1
ATOM 772 N N . LEU A 1 107 ? 11.254 0.040 4.593 1.00 96.31 107 LEU A N 1
ATOM 773 C CA . LEU A 1 107 ? 11.796 -0.917 3.629 1.00 96.31 107 LEU A CA 1
ATOM 774 C C . LEU A 1 107 ? 11.583 -2.373 4.069 1.00 96.31 107 LEU A C 1
ATOM 776 O O . LEU A 1 107 ? 11.178 -3.202 3.255 1.00 96.31 107 LEU A O 1
ATOM 780 N N . THR A 1 108 ? 11.810 -2.683 5.346 1.00 97.44 108 THR A N 1
ATOM 781 C CA . THR A 1 108 ? 11.568 -4.019 5.910 1.00 97.44 108 THR A CA 1
ATOM 782 C C . THR A 1 108 ? 10.101 -4.415 5.780 1.00 97.44 108 THR A C 1
ATOM 784 O O . THR A 1 108 ? 9.805 -5.494 5.271 1.00 97.44 108 THR A O 1
ATOM 787 N N . LEU A 1 109 ? 9.177 -3.529 6.158 1.00 97.88 109 LEU A N 1
ATOM 788 C CA . LEU A 1 109 ? 7.738 -3.777 6.047 1.00 97.88 109 LEU A CA 1
ATOM 789 C C . LEU A 1 109 ? 7.292 -3.942 4.590 1.00 97.88 109 LEU A C 1
ATOM 791 O O . LEU A 1 109 ? 6.457 -4.794 4.302 1.00 97.88 109 LEU A O 1
ATOM 795 N N . TYR A 1 110 ? 7.872 -3.175 3.664 1.00 96.69 110 TYR A N 1
ATOM 796 C CA . TYR A 1 110 ? 7.607 -3.328 2.234 1.00 96.69 110 TYR A CA 1
ATOM 797 C C . TYR A 1 110 ? 8.077 -4.689 1.705 1.00 96.69 110 TYR A C 1
ATOM 799 O O . TYR A 1 110 ? 7.329 -5.369 1.005 1.00 96.69 110 TYR A O 1
ATOM 807 N N . ASN A 1 111 ? 9.290 -5.111 2.071 1.00 95.31 111 ASN A N 1
ATOM 808 C CA . ASN A 1 111 ? 9.849 -6.398 1.653 1.00 95.31 111 ASN A CA 1
ATOM 809 C C . ASN A 1 111 ? 9.076 -7.589 2.230 1.00 95.31 111 ASN A C 1
ATOM 811 O O . ASN A 1 111 ? 8.934 -8.602 1.553 1.00 95.31 111 ASN A O 1
ATOM 815 N N . ALA A 1 112 ? 8.569 -7.461 3.456 1.00 96.06 112 ALA A N 1
ATOM 816 C CA . ALA A 1 112 ? 7.789 -8.497 4.122 1.00 96.06 112 ALA A CA 1
ATOM 817 C C . ALA A 1 112 ? 6.306 -8.514 3.704 1.00 96.06 112 ALA A C 1
ATOM 819 O O . ALA A 1 112 ? 5.561 -9.390 4.142 1.00 96.06 112 ALA A O 1
ATOM 820 N N . HIS A 1 113 ? 5.839 -7.544 2.908 1.00 96.44 113 HIS A N 1
ATOM 821 C CA . HIS A 1 113 ? 4.416 -7.420 2.613 1.00 96.44 113 HIS A CA 1
ATOM 822 C C . HIS A 1 113 ? 3.926 -8.579 1.723 1.00 96.44 113 HIS A C 1
ATOM 824 O O . HIS A 1 113 ? 4.450 -8.771 0.616 1.00 96.44 113 HIS A O 1
ATOM 830 N N . PRO A 1 114 ? 2.878 -9.319 2.144 1.00 94.62 114 PRO A N 1
ATOM 831 C CA . PRO A 1 114 ? 2.341 -10.421 1.356 1.00 94.62 114 PRO A CA 1
ATOM 832 C C . PRO A 1 114 ? 1.769 -9.920 0.032 1.00 94.62 114 PRO A C 1
ATOM 834 O O . PRO A 1 114 ? 1.425 -8.742 -0.117 1.00 94.62 114 PRO A O 1
ATOM 837 N N . ARG A 1 115 ? 1.641 -10.833 -0.929 1.00 94.31 115 ARG A N 1
ATOM 838 C CA . ARG A 1 115 ? 1.010 -10.569 -2.222 1.00 94.31 115 ARG A CA 1
ATOM 839 C C . ARG A 1 115 ? -0.362 -9.891 -2.064 1.00 94.31 115 ARG A C 1
ATOM 841 O O . ARG A 1 115 ? -1.218 -10.349 -1.311 1.00 94.31 115 ARG A O 1
ATOM 848 N N . LEU A 1 116 ? -0.581 -8.817 -2.820 1.00 92.56 116 LEU A N 1
ATOM 849 C CA . LEU A 1 116 ? -1.868 -8.131 -2.936 1.00 92.56 116 LEU A CA 1
ATOM 850 C C . LEU A 1 116 ? -2.834 -8.913 -3.836 1.00 92.56 116 LEU A C 1
ATOM 852 O O . LEU A 1 116 ? -2.430 -9.754 -4.644 1.00 92.56 116 LEU A O 1
ATOM 856 N N . ALA A 1 117 ? -4.123 -8.584 -3.755 1.00 88.31 117 ALA A N 1
ATOM 857 C CA . ALA A 1 117 ? -5.118 -9.134 -4.667 1.00 88.31 117 ALA A CA 1
ATOM 858 C C . ALA A 1 117 ? -4.750 -8.844 -6.133 1.00 88.31 117 ALA A C 1
ATOM 860 O O . ALA A 1 117 ? -4.322 -7.741 -6.480 1.00 88.31 117 ALA A O 1
ATOM 861 N N . GLU A 1 118 ? -4.935 -9.836 -7.004 1.00 85.19 118 GLU A N 1
ATOM 862 C CA . GLU A 1 118 ? -4.706 -9.641 -8.433 1.00 85.19 118 GLU A CA 1
ATOM 863 C C . GLU A 1 118 ? -5.720 -8.664 -9.035 1.00 85.19 118 GLU A C 1
ATOM 865 O O . GLU A 1 118 ? -6.898 -8.606 -8.666 1.00 85.19 118 GLU A O 1
ATOM 870 N N . ASN A 1 119 ? -5.247 -7.907 -10.015 1.00 83.69 119 ASN A N 1
ATOM 871 C CA . ASN A 1 119 ? -6.031 -6.965 -10.800 1.00 83.69 119 ASN A CA 1
ATOM 872 C C . ASN A 1 119 ? -5.776 -7.190 -12.296 1.00 83.69 119 ASN A C 1
ATOM 874 O O . ASN A 1 119 ? -4.907 -7.973 -12.679 1.00 83.69 119 ASN A O 1
ATOM 878 N N . SER A 1 120 ? -6.535 -6.506 -13.150 1.00 82.81 120 SER A N 1
ATOM 879 C CA . SER A 1 120 ? -6.402 -6.639 -14.604 1.00 82.81 120 SER A CA 1
ATOM 880 C C . SER A 1 120 ? -4.973 -6.383 -15.087 1.00 82.81 120 SER A C 1
ATOM 882 O O . SER A 1 120 ? -4.464 -7.163 -15.880 1.00 82.81 120 SER A O 1
ATOM 884 N N . LEU A 1 121 ? -4.295 -5.370 -14.538 1.00 84.06 121 LEU A N 1
ATOM 885 C CA . LEU A 1 121 ? -2.925 -5.015 -14.911 1.00 84.06 121 LEU A CA 1
ATOM 886 C C . LEU A 1 121 ? -1.916 -6.130 -14.605 1.00 84.06 121 LEU A C 1
ATOM 888 O O . LEU A 1 121 ? -1.050 -6.419 -15.420 1.00 84.06 121 LEU A O 1
ATOM 892 N N . THR A 1 122 ? -2.007 -6.750 -13.429 1.00 88.31 122 THR A N 1
ATOM 893 C CA . THR A 1 122 ? -1.106 -7.849 -13.039 1.00 88.31 122 THR A CA 1
ATOM 894 C C . THR A 1 122 ? -1.383 -9.118 -13.841 1.00 88.31 122 THR A C 1
ATOM 896 O O . THR A 1 122 ? -0.436 -9.806 -14.208 1.00 88.31 122 THR A O 1
ATOM 899 N N . LYS A 1 123 ? -2.647 -9.398 -14.186 1.00 87.44 123 LYS A N 1
ATOM 900 C CA . LYS A 1 123 ? -3.010 -10.495 -15.100 1.00 87.44 123 LYS A CA 1
ATOM 901 C C . LYS A 1 123 ? -2.457 -10.265 -16.507 1.00 87.44 123 LYS A C 1
ATOM 903 O O . LYS A 1 123 ? -1.788 -11.134 -17.051 1.00 87.44 123 LYS A O 1
ATOM 908 N N . GLU A 1 124 ? -2.685 -9.078 -17.059 1.00 85.88 124 GLU A N 1
ATOM 909 C CA . GLU A 1 124 ? -2.191 -8.665 -18.378 1.00 85.88 124 GLU A CA 1
ATOM 910 C C . GLU A 1 124 ? -0.657 -8.719 -18.437 1.00 85.88 124 GLU A C 1
ATOM 912 O O . GLU A 1 124 ? -0.090 -9.266 -19.377 1.00 85.88 124 GLU A O 1
ATOM 917 N N . ALA A 1 125 ? 0.022 -8.250 -17.384 1.00 88.00 125 ALA A N 1
ATOM 918 C CA . ALA A 1 125 ? 1.476 -8.312 -17.278 1.00 88.00 125 ALA A CA 1
ATOM 919 C C . ALA A 1 125 ? 2.014 -9.749 -17.292 1.00 88.00 125 ALA A C 1
ATOM 921 O O . ALA A 1 125 ? 2.998 -10.017 -17.979 1.00 88.00 125 ALA A O 1
ATOM 922 N N . LYS A 1 126 ? 1.364 -10.675 -16.570 1.00 89.38 126 LYS A N 1
ATOM 923 C CA . LYS A 1 126 ? 1.730 -12.100 -16.586 1.00 89.38 126 LYS A CA 1
ATOM 924 C C . LYS A 1 126 ? 1.582 -12.699 -17.979 1.00 89.38 126 LYS A C 1
ATOM 926 O O . LYS A 1 126 ? 2.493 -13.380 -18.429 1.00 89.38 126 LYS A O 1
ATOM 931 N N . VAL A 1 127 ? 0.469 -12.422 -18.659 1.00 87.38 127 VAL A N 1
ATOM 932 C CA . VAL A 1 127 ? 0.231 -12.909 -20.026 1.00 87.38 127 VAL A CA 1
ATOM 933 C C . VAL A 1 127 ? 1.287 -12.356 -20.978 1.00 87.38 127 VAL A C 1
ATOM 935 O O . VAL A 1 127 ? 1.919 -13.122 -21.691 1.00 87.38 127 VAL A O 1
ATOM 938 N N . ALA A 1 128 ? 1.517 -11.043 -20.970 1.00 84.88 128 ALA A N 1
ATOM 939 C CA . ALA A 1 128 ? 2.420 -10.393 -21.914 1.00 84.88 128 ALA A CA 1
ATOM 940 C C . ALA A 1 128 ? 3.888 -10.809 -21.743 1.00 84.88 128 ALA A C 1
ATOM 942 O O . ALA A 1 128 ? 4.580 -11.000 -22.739 1.00 84.88 128 ALA A O 1
ATOM 943 N N . LEU A 1 129 ? 4.360 -10.950 -20.501 1.00 84.69 129 LEU A N 1
ATOM 944 C CA . LEU A 1 129 ? 5.712 -11.442 -20.219 1.00 84.69 129 LEU A CA 1
ATOM 945 C C . LEU A 1 129 ? 5.825 -12.954 -20.448 1.00 84.69 129 LEU A C 1
ATOM 947 O O . LEU A 1 129 ? 6.865 -13.413 -20.905 1.00 84.69 129 LEU A O 1
ATOM 951 N N . GLY A 1 130 ? 4.745 -13.698 -20.193 1.00 85.69 130 GLY A N 1
ATOM 952 C CA . GLY A 1 130 ? 4.644 -15.143 -20.395 1.00 85.69 130 GLY A CA 1
ATOM 953 C C . GLY A 1 130 ? 4.778 -15.606 -21.846 1.00 85.69 130 GLY A C 1
ATOM 954 O O . GLY A 1 130 ? 4.990 -16.791 -22.077 1.00 85.69 130 GLY A O 1
ATOM 955 N N . VAL A 1 131 ? 4.659 -14.696 -22.821 1.00 83.38 131 VAL A N 1
ATOM 956 C CA . VAL A 1 131 ? 4.866 -15.023 -24.242 1.00 83.38 131 VAL A CA 1
ATOM 957 C C . VAL A 1 131 ? 6.340 -15.301 -24.545 1.00 83.38 131 VAL A C 1
ATOM 959 O O . VAL A 1 131 ? 6.636 -16.214 -25.307 1.00 83.38 131 VAL A O 1
ATOM 962 N N . ASP A 1 132 ? 7.250 -14.522 -23.957 1.00 83.12 132 ASP A N 1
ATOM 963 C CA . ASP A 1 132 ? 8.688 -14.583 -24.263 1.00 83.12 132 ASP A CA 1
ATOM 964 C C . ASP A 1 132 ? 9.511 -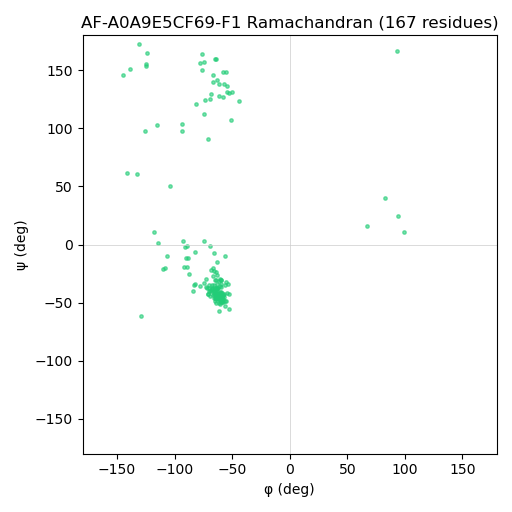15.196 -23.120 1.00 83.12 132 ASP A C 1
ATOM 966 O O . ASP A 1 132 ? 10.644 -15.630 -23.327 1.00 83.12 132 ASP A O 1
ATOM 970 N N . TYR A 1 133 ? 8.966 -15.207 -21.900 1.00 83.50 133 TYR A N 1
ATOM 971 C CA . TYR A 1 133 ? 9.695 -15.557 -20.685 1.00 83.50 133 TYR A CA 1
ATOM 972 C C . TYR A 1 133 ? 8.864 -16.432 -19.752 1.00 83.50 133 TYR A C 1
ATOM 974 O O . TYR A 1 133 ? 7.648 -16.297 -19.644 1.00 83.50 133 TYR A O 1
ATOM 982 N N . THR A 1 134 ? 9.543 -17.270 -18.970 1.00 87.00 134 THR A N 1
ATOM 983 C CA . THR A 1 134 ? 8.909 -17.909 -17.811 1.00 87.00 134 THR A CA 1
ATOM 984 C C . THR A 1 134 ? 8.756 -16.876 -16.697 1.00 87.00 134 THR A C 1
ATOM 986 O O . THR A 1 134 ? 9.747 -16.401 -16.141 1.00 87.00 134 THR A O 1
ATOM 989 N N . VAL A 1 135 ? 7.515 -16.500 -16.380 1.00 85.88 135 VAL A N 1
ATOM 990 C CA . VAL A 1 135 ? 7.228 -15.566 -15.283 1.00 85.88 135 VAL A CA 1
ATOM 991 C C . VAL A 1 135 ? 7.432 -16.293 -13.947 1.00 85.88 135 VAL A C 1
ATOM 993 O O . VAL A 1 135 ? 6.794 -17.325 -13.737 1.00 85.88 135 VAL A O 1
ATOM 996 N N . PRO A 1 136 ? 8.285 -15.783 -13.038 1.00 85.94 136 PRO A N 1
ATOM 997 C CA . PRO A 1 136 ? 8.495 -16.410 -11.739 1.00 85.94 136 PRO A CA 1
ATOM 998 C C . PRO A 1 136 ? 7.221 -16.372 -10.892 1.00 85.94 136 PRO A C 1
ATOM 1000 O O . PRO A 1 136 ? 6.324 -15.546 -11.104 1.00 85.94 136 PRO A O 1
ATOM 1003 N N . GLU A 1 137 ? 7.152 -17.255 -9.897 1.00 90.31 137 GLU A N 1
ATOM 1004 C CA . GLU A 1 137 ? 6.046 -17.244 -8.950 1.00 90.31 137 GLU A CA 1
ATOM 1005 C C . GLU A 1 137 ? 6.008 -15.914 -8.184 1.00 90.31 137 GLU A C 1
ATOM 1007 O O . GLU A 1 137 ? 6.996 -15.455 -7.615 1.00 90.31 137 GLU A O 1
ATOM 1012 N N . ILE A 1 138 ? 4.835 -15.282 -8.183 1.00 91.69 138 ILE A N 1
ATOM 1013 C CA . ILE A 1 138 ? 4.612 -14.001 -7.520 1.00 91.69 138 ILE A CA 1
ATOM 1014 C C . ILE A 1 138 ? 4.078 -14.276 -6.114 1.00 91.69 138 ILE A C 1
ATOM 1016 O O . ILE A 1 138 ? 2.896 -14.608 -5.962 1.00 91.69 138 ILE A O 1
ATOM 1020 N N . THR A 1 139 ? 4.938 -14.129 -5.105 1.00 93.75 139 THR A N 1
ATOM 1021 C CA . THR A 1 139 ? 4.643 -14.475 -3.701 1.00 93.75 139 THR A CA 1
ATOM 1022 C C . THR A 1 139 ? 4.509 -13.248 -2.797 1.00 93.75 139 THR A C 1
ATOM 1024 O O . THR A 1 139 ? 3.825 -13.306 -1.772 1.00 93.75 139 THR A O 1
ATOM 1027 N N . SER A 1 140 ? 5.064 -12.101 -3.202 1.00 94.88 140 SER A N 1
ATOM 1028 C CA . SER A 1 140 ? 5.031 -10.859 -2.422 1.00 94.88 140 SER A CA 1
ATOM 1029 C C . SER A 1 140 ? 4.426 -9.670 -3.177 1.00 94.88 140 SER A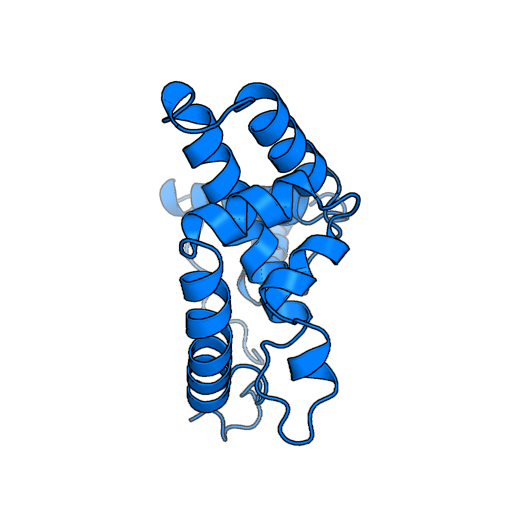 C 1
ATOM 1031 O O . SER A 1 140 ? 4.292 -9.666 -4.406 1.00 94.88 140 SER A O 1
ATOM 1033 N N . ALA A 1 141 ? 4.072 -8.613 -2.436 1.00 94.31 141 ALA A N 1
ATOM 1034 C CA . ALA A 1 141 ? 3.680 -7.342 -3.044 1.00 94.31 141 ALA A CA 1
ATOM 1035 C C . ALA A 1 141 ? 4.839 -6.718 -3.839 1.00 94.31 141 ALA A C 1
ATOM 1037 O O . ALA A 1 141 ? 4.616 -6.110 -4.886 1.00 94.31 141 ALA A O 1
ATOM 1038 N N . ARG A 1 142 ? 6.082 -6.906 -3.378 1.00 94.50 142 ARG A N 1
ATOM 1039 C CA . ARG A 1 142 ? 7.289 -6.440 -4.067 1.00 94.50 142 ARG A CA 1
ATOM 1040 C C . ARG A 1 142 ? 7.427 -7.076 -5.451 1.00 94.50 142 ARG A C 1
ATOM 1042 O O . ARG A 1 142 ? 7.676 -6.350 -6.414 1.00 94.50 142 ARG A O 1
ATOM 1049 N N . ASP A 1 143 ? 7.203 -8.382 -5.569 1.00 93.94 143 ASP A N 1
ATOM 1050 C CA . ASP A 1 143 ? 7.273 -9.088 -6.856 1.00 93.94 143 ASP A CA 1
ATOM 1051 C C . ASP A 1 143 ? 6.196 -8.584 -7.820 1.00 93.94 143 ASP A C 1
ATOM 1053 O O . ASP A 1 143 ? 6.469 -8.353 -8.997 1.00 93.94 143 ASP A O 1
ATOM 1057 N N . GLN A 1 144 ? 4.982 -8.318 -7.317 1.00 93.88 144 GLN A N 1
ATOM 1058 C CA . GLN A 1 144 ? 3.916 -7.711 -8.122 1.00 93.88 144 GLN A CA 1
ATOM 1059 C C . GLN A 1 144 ? 4.305 -6.329 -8.653 1.00 93.88 144 GLN A C 1
ATOM 1061 O O . GLN A 1 144 ? 4.027 -6.018 -9.811 1.00 93.88 144 GLN A O 1
ATOM 1066 N N . GLN A 1 145 ? 4.952 -5.496 -7.835 1.00 92.62 145 GLN A N 1
ATOM 1067 C CA . GLN A 1 145 ? 5.421 -4.184 -8.284 1.00 92.62 145 GLN A CA 1
ATOM 1068 C C . GLN A 1 145 ? 6.549 -4.310 -9.312 1.00 92.62 145 GLN A C 1
ATOM 1070 O O . GLN A 1 145 ? 6.551 -3.574 -10.300 1.00 92.62 145 GLN A O 1
ATOM 1075 N N . GLY A 1 146 ? 7.461 -5.271 -9.134 1.00 92.69 146 GLY A N 1
ATOM 1076 C CA . GLY A 1 146 ? 8.495 -5.598 -10.119 1.00 92.69 146 GLY A CA 1
ATOM 1077 C C . GLY A 1 146 ? 7.900 -6.026 -11.462 1.00 92.69 146 GLY A C 1
ATOM 1078 O O . GLY A 1 146 ? 8.255 -5.470 -12.501 1.00 92.69 146 GLY A O 1
ATOM 1079 N N . LEU A 1 147 ? 6.916 -6.928 -11.436 1.00 92.56 147 LEU A N 1
ATOM 1080 C CA . LEU A 1 147 ? 6.174 -7.373 -12.616 1.00 92.56 147 LEU A CA 1
ATOM 1081 C C . LEU A 1 147 ? 5.533 -6.189 -13.359 1.00 92.56 147 LEU A C 1
ATOM 1083 O O . LEU A 1 147 ? 5.696 -6.039 -14.569 1.00 92.56 147 LEU A O 1
ATOM 1087 N N . VAL A 1 148 ? 4.836 -5.310 -12.632 1.00 90.94 148 VAL A N 1
ATOM 1088 C CA . VAL A 1 148 ? 4.207 -4.112 -13.209 1.00 90.94 148 VAL A CA 1
ATOM 1089 C C . VAL A 1 148 ? 5.252 -3.142 -13.771 1.00 90.94 148 VAL A C 1
ATOM 1091 O O . VAL A 1 148 ? 5.012 -2.512 -14.804 1.00 90.94 148 VAL A O 1
ATOM 1094 N N . ALA A 1 149 ? 6.406 -2.999 -13.118 1.00 91.38 149 ALA A N 1
ATOM 1095 C CA . ALA A 1 149 ? 7.487 -2.139 -13.587 1.00 91.38 149 ALA A CA 1
ATOM 1096 C C . ALA A 1 149 ? 8.073 -2.635 -14.916 1.00 91.38 149 ALA A C 1
ATOM 1098 O O . ALA A 1 149 ? 8.156 -1.846 -15.863 1.00 91.38 149 ALA A O 1
ATOM 1099 N N . LEU A 1 150 ? 8.390 -3.931 -15.011 1.00 90.19 150 LEU A N 1
ATOM 1100 C CA . LEU A 1 150 ? 8.866 -4.575 -16.240 1.00 90.19 150 LEU A CA 1
ATOM 1101 C C . LEU A 1 150 ? 7.842 -4.429 -17.366 1.00 90.19 150 LEU A C 1
ATOM 1103 O O . LEU A 1 150 ? 8.168 -3.943 -18.449 1.00 90.19 150 LEU A O 1
ATOM 1107 N N . TYR A 1 151 ? 6.578 -4.733 -17.071 1.00 89.69 151 TYR A N 1
ATOM 1108 C CA . TYR A 1 151 ? 5.477 -4.584 -18.016 1.00 89.69 151 TYR A CA 1
ATOM 1109 C C . TYR A 1 151 ? 5.380 -3.154 -18.569 1.00 89.69 151 TYR A C 1
ATOM 1111 O O . TYR A 1 151 ? 5.357 -2.929 -19.778 1.00 89.69 151 TYR A O 1
ATOM 1119 N N . ARG A 1 152 ? 5.421 -2.143 -17.692 1.00 89.06 152 ARG A N 1
ATOM 1120 C CA . ARG A 1 152 ? 5.416 -0.725 -18.095 1.00 89.06 152 ARG A CA 1
ATOM 1121 C C . ARG A 1 152 ? 6.646 -0.325 -18.906 1.00 89.06 152 ARG A C 1
ATOM 1123 O O . ARG A 1 152 ? 6.559 0.617 -19.694 1.00 89.06 152 ARG A O 1
ATOM 1130 N N . GLN A 1 153 ? 7.791 -0.958 -18.677 1.00 89.75 153 GLN A N 1
ATOM 1131 C CA . GLN A 1 153 ? 9.013 -0.693 -19.430 1.00 89.75 153 GLN A CA 1
ATOM 1132 C C . GLN A 1 153 ? 8.933 -1.263 -20.849 1.00 89.75 153 GLN A C 1
ATOM 1134 O O . GLN A 1 153 ? 9.381 -0.593 -21.778 1.00 89.75 153 GLN A O 1
ATOM 1139 N N . MET A 1 154 ? 8.295 -2.423 -21.037 1.00 85.94 154 MET A N 1
ATOM 1140 C CA . MET A 1 154 ? 8.049 -2.986 -22.369 1.00 85.94 154 MET A CA 1
ATOM 1141 C C . MET A 1 154 ? 7.219 -2.043 -23.248 1.00 85.94 154 MET A C 1
ATOM 1143 O O . MET A 1 154 ? 7.622 -1.780 -24.379 1.00 85.94 154 MET A O 1
ATOM 1147 N N . PHE A 1 155 ? 6.134 -1.453 -22.721 1.00 82.50 155 PHE A N 1
ATOM 1148 C CA . PHE A 1 155 ? 5.364 -0.444 -23.476 1.00 82.50 155 PHE A CA 1
ATOM 1149 C C . PHE A 1 155 ? 6.177 0.787 -23.802 1.00 82.50 155 PHE A C 1
ATOM 1151 O O . PHE A 1 155 ? 6.145 1.266 -24.929 1.00 82.50 155 PHE A O 1
ATOM 1158 N N . ARG A 1 156 ? 6.900 1.314 -22.809 1.00 86.56 156 ARG A N 1
ATOM 1159 C CA . ARG A 1 156 ? 7.705 2.524 -22.995 1.00 86.56 156 ARG A CA 1
ATOM 1160 C C . ARG A 1 156 ? 8.774 2.346 -24.070 1.00 86.56 156 ARG A C 1
ATOM 1162 O O . ARG A 1 156 ? 9.128 3.321 -24.716 1.00 86.56 156 ARG A O 1
ATOM 1169 N N . ARG A 1 157 ? 9.268 1.122 -24.262 1.00 87.88 157 ARG A N 1
ATOM 1170 C CA . ARG A 1 157 ? 10.252 0.775 -25.295 1.00 87.88 157 ARG A CA 1
ATOM 1171 C C . ARG A 1 157 ? 9.631 0.285 -26.608 1.00 87.88 157 ARG A C 1
ATOM 1173 O O . ARG A 1 157 ? 10.375 -0.109 -27.493 1.00 87.88 157 ARG A O 1
ATOM 1180 N N . GLY A 1 158 ? 8.302 0.278 -26.735 1.00 81.50 158 GLY A N 1
ATOM 1181 C CA . GLY A 1 158 ? 7.617 -0.182 -27.947 1.00 81.50 158 GLY A CA 1
ATOM 1182 C C . GLY A 1 158 ? 7.753 -1.682 -28.222 1.00 81.50 158 GLY A C 1
ATOM 1183 O O . GLY A 1 158 ? 7.475 -2.117 -29.331 1.00 81.50 158 GLY A O 1
ATOM 1184 N N . ILE A 1 159 ? 8.161 -2.480 -27.227 1.00 81.69 159 ILE A N 1
ATOM 1185 C CA . ILE A 1 159 ? 8.377 -3.926 -27.394 1.00 81.69 159 ILE A CA 1
ATOM 1186 C C . ILE A 1 159 ? 7.039 -4.639 -27.637 1.00 81.69 159 ILE A C 1
ATOM 1188 O O . ILE A 1 159 ? 6.981 -5.595 -28.403 1.00 81.69 159 ILE A O 1
ATOM 1192 N N . ARG A 1 160 ? 5.949 -4.167 -27.010 1.00 70.88 160 ARG A N 1
ATOM 1193 C CA . ARG A 1 160 ? 4.584 -4.670 -27.240 1.00 70.88 160 ARG A CA 1
ATOM 1194 C C . ARG A 1 160 ? 3.538 -3.547 -27.154 1.00 70.88 160 ARG A C 1
ATOM 1196 O O . ARG A 1 160 ? 3.706 -2.641 -26.334 1.00 70.88 160 ARG A O 1
ATOM 1203 N N . PRO A 1 161 ? 2.452 -3.596 -27.951 1.00 69.25 161 PRO A N 1
ATOM 1204 C CA . PRO A 1 161 ? 1.300 -2.703 -27.813 1.00 69.25 161 PRO A CA 1
ATOM 1205 C C . PRO A 1 161 ? 0.426 -3.116 -26.625 1.00 69.25 161 PRO A C 1
ATOM 1207 O O . PRO A 1 161 ? 0.389 -4.297 -26.267 1.00 69.25 161 PRO A O 1
ATOM 1210 N N . ARG A 1 162 ? -0.263 -2.154 -25.984 1.00 65.75 162 ARG A N 1
ATOM 1211 C CA . ARG A 1 162 ? -1.195 -2.461 -24.879 1.00 65.75 162 ARG A CA 1
ATOM 1212 C C . ARG A 1 162 ? -2.211 -3.482 -25.365 1.00 65.75 162 ARG A C 1
ATOM 1214 O O . ARG A 1 162 ? -2.806 -3.275 -26.422 1.00 65.75 162 ARG A O 1
ATOM 1221 N N . GLN A 1 163 ? -2.421 -4.545 -24.596 1.00 65.44 163 GLN A N 1
ATOM 1222 C CA . GLN A 1 163 ? -3.465 -5.494 -24.944 1.00 65.44 163 GLN A CA 1
ATOM 1223 C C . GLN A 1 163 ? -4.815 -4.797 -24.752 1.00 65.44 163 GLN A C 1
ATOM 1225 O O . GLN A 1 163 ? -5.077 -4.158 -23.729 1.00 65.44 163 GLN A O 1
ATOM 1230 N N . THR A 1 164 ? -5.677 -4.862 -25.765 1.00 59.72 164 THR A N 1
ATOM 1231 C CA . THR A 1 164 ? -7.085 -4.491 -25.617 1.00 59.72 164 THR A CA 1
ATOM 1232 C C . THR A 1 164 ? -7.657 -5.316 -24.467 1.00 59.72 164 THR A C 1
ATOM 1234 O O . THR A 1 164 ? -7.333 -6.498 -24.351 1.00 59.72 164 THR A O 1
ATOM 1237 N N . ARG A 1 165 ? -8.447 -4.688 -23.579 1.00 57.09 165 ARG A N 1
ATOM 1238 C CA . ARG A 1 165 ? -8.992 -5.353 -22.381 1.00 57.09 165 ARG A CA 1
ATOM 1239 C C . ARG A 1 165 ? -9.518 -6.736 -22.760 1.00 57.09 165 ARG A C 1
ATOM 1241 O O . ARG A 1 165 ? -10.359 -6.833 -23.652 1.00 57.09 165 ARG A O 1
ATOM 1248 N N . LEU A 1 166 ? -8.999 -7.769 -22.096 1.00 51.84 166 LEU A N 1
ATOM 1249 C CA . LEU A 1 166 ? -9.406 -9.149 -22.342 1.00 51.84 166 LEU A CA 1
ATOM 1250 C C . LEU A 1 166 ? -10.941 -9.251 -22.239 1.00 51.84 166 LEU A C 1
ATOM 1252 O O . LEU A 1 166 ? -11.501 -8.739 -21.262 1.00 51.84 166 LEU A O 1
ATOM 1256 N N . PRO A 1 167 ? -11.630 -9.865 -23.221 1.00 40.06 167 PRO A N 1
ATOM 1257 C CA . PRO A 1 167 ? -13.075 -10.054 -23.154 1.00 40.06 167 PRO A CA 1
ATOM 1258 C C . PRO A 1 167 ? -13.432 -10.850 -21.892 1.00 40.06 167 PRO A C 1
ATOM 1260 O O . PRO A 1 167 ? -12.858 -11.910 -21.653 1.00 40.06 167 PRO A O 1
ATOM 1263 N N . GLY A 1 168 ? -14.350 -10.328 -21.074 1.00 51.50 168 GLY A N 1
ATOM 1264 C CA . GLY A 1 168 ? -14.746 -10.938 -19.796 1.00 51.50 168 GLY A CA 1
ATOM 1265 C C . GLY A 1 168 ? -14.092 -10.341 -18.539 1.00 51.50 168 GLY A C 1
ATOM 1266 O O . GLY A 1 168 ? -14.226 -10.927 -17.465 1.00 51.50 168 GLY A O 1
ATOM 1267 N N . MET A 1 169 ? -13.406 -9.193 -18.653 1.00 44.19 169 MET A N 1
ATOM 1268 C CA . MET A 1 169 ? -12.971 -8.349 -17.522 1.00 44.19 169 MET A CA 1
ATOM 1269 C C . MET A 1 169 ? -13.778 -7.061 -17.367 1.00 44.19 169 MET A C 1
ATOM 1271 O O . MET A 1 169 ? -14.109 -6.429 -18.396 1.00 44.19 169 MET A O 1
#

Mean predicted aligned error: 7.33 Å

Secondary structure (DSSP, 8-state):
-TTSTT--GGG-HHHHHHHHHHHHHHHHHTT-HHHHHHHHHHH-SSGGGGGGGTS-HHHHSSSS--S--HHHHHHHIIIIIHHHHHHHHHH-TTTSTTHHHHHHHHHHHHHTPBPPPP-HHHHHHHHHHHTTS-PPP--BHHHHHHHHHHHHHHHHTTSSPPPP--TT-

Solvent-accessible surface area (backbone atoms only — not comparable to full-atom values): 9671 Å² total; per-residue (Å²): 120,60,82,47,102,83,40,59,68,72,69,28,68,67,46,48,51,46,17,47,65,60,46,51,59,60,25,47,77,64,66,26,60,70,47,43,50,47,49,44,49,67,71,38,89,48,53,73,54,51,32,41,83,52,41,42,66,74,43,62,75,35,98,65,69,44,41,51,39,69,72,56,28,50,50,43,39,68,75,43,50,37,55,49,40,30,50,46,26,69,76,40,51,89,82,30,96,60,16,68,60,45,26,51,43,26,51,50,38,47,70,66,22,63,52,65,85,88,48,72,67,59,53,52,33,51,56,65,46,47,75,84,40,88,72,74,89,72,68,30,36,54,49,50,50,50,47,50,50,52,44,54,47,36,46,76,69,64,76,47,80,85,77,73,80,62,90,95,116

Sequence (169 aa):
DWVRPWGRPANSPVARIGAISALVPIWAVGGGIAKACTQCVAGADRPIDLSAMFRPAELVNGPATVVLGSTRAAEIVVNVLLPAVFALATRRPDMLSNGVALKNRALTLYNAHPRLAENSLTKEAKVALGVDYTVPEITSARDQQGLVALYRQMFRRGIRPRQTRLPGM

Radius of gyration: 18.32 Å; Cα contacts (8 Å, |Δi|>4): 172; chains: 1; bounding box: 42×35×44 Å

Foldseek 3Di:
DLPPPPRDPLPDPVLVVLLCVVLQVVQVVCVHPLNLLLVQLLPDPALLSQLCSQVPPCLCPDPDNSGRDSLVSSVCLQPPSLVVQLVCLVPCVVVDPCSVSSNVSSVVNNVRAFDGDDDQLLVQLCVVCVVPDDQDDDTHVVSSVVSSVVSVVCVVVVVDDRDDRDPPD